Protein AF-A0AA46S057-F1 (afdb_monomer)

Sequence (91 aa):
MKHKSYAPTKPIMMEKNYFRHLNNEQFKVVGAIIAYLQNNRNKQLPSNETIAFFCGFNDTQIVKKTKESLIEIGLLKQDMTINQNWAQLCY

Mean predicted aligned error: 7.97 Å

Secondary structure (DSSP, 8-state):
------PPPPP----TTTTTT--HHHHHHHHHHHHHHHH-TT-PPPPHHHHHHHHT-S-HHHHHHHHHHHHHTTSB-TTS-B-TTGGGS--

Solvent-accessible surface area (backbone atoms only — not comparable to full-atom values): 5752 Å² total; per-residue (Å²): 134,84,80,79,78,74,77,79,77,78,81,84,88,69,66,90,65,61,63,79,80,44,54,74,65,47,46,35,50,52,51,32,51,52,56,49,52,74,71,36,88,83,70,67,79,80,52,53,64,57,38,16,60,68,52,72,46,96,46,49,64,59,44,53,55,39,50,50,52,34,35,74,76,48,39,29,44,98,87,72,46,70,42,86,63,37,74,70,75,79,112

Organism: NCBI:txid28198

Foldseek 3Di:
DDPPPDDPQDDDDADPCNCVPDDLLLVLLLVQQV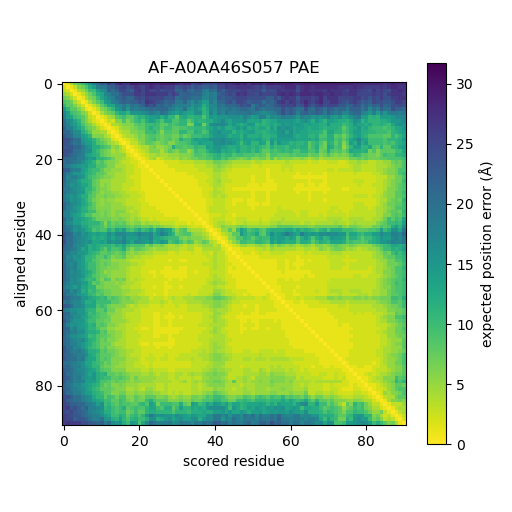VCCSPDPPNDGDDLVSSCVSSVHPDSVSVVVSQVVCVVLPQAPPSRDGDRCSVVVVD

Nearest PDB structures (foldseek):
  5n08-assembly1_A  TM=6.403E-01  e=1.131E-01  Streptomyces coelicolor A3(2)
  2wv0-assembly3_F  TM=5.213E-01  e=1.295E+00  Bacillus subtilis
  2wv0-assembly4_G-2  TM=5.338E-01  e=1.455E+00  Bacillus subtilis
  4wxh-assembly1_A  TM=4.719E-01  e=1.153E+00  Streptomyces peucetius
  2l01-assembly1_B  TM=6.002E-01  e=3.902E+00  Phocaeicola vulgatus ATCC 8482

Structure (mmCIF, N/CA/C/O backbone):
data_AF-A0AA46S057-F1
#
_entry.id   AF-A0AA46S057-F1
#
loop_
_atom_site.group_PDB
_atom_site.id
_atom_site.type_symbol
_atom_site.label_atom_id
_atom_site.label_alt_id
_atom_site.label_comp_id
_atom_site.label_asym_id
_atom_site.label_entity_id
_atom_site.label_seq_id
_atom_site.pdbx_PDB_ins_code
_atom_site.Cartn_x
_atom_site.Cartn_y
_atom_site.Cartn_z
_atom_site.occupancy
_atom_site.B_iso_or_equiv
_atom_site.auth_seq_id
_atom_site.auth_comp_id
_atom_site.auth_asym_id
_atom_site.auth_atom_id
_atom_site.pdbx_PDB_model_num
ATOM 1 N N . MET A 1 1 ? 33.243 -12.366 -16.940 1.00 51.22 1 MET A N 1
ATOM 2 C CA . MET A 1 1 ? 31.911 -11.813 -16.603 1.00 51.22 1 MET A CA 1
ATOM 3 C C . MET A 1 1 ? 31.816 -11.653 -15.090 1.00 51.22 1 MET A C 1
ATOM 5 O O . MET A 1 1 ? 32.022 -12.630 -14.388 1.00 51.22 1 MET A O 1
ATOM 9 N N . LYS A 1 2 ? 31.588 -10.440 -14.568 1.00 44.69 2 LYS A N 1
ATOM 10 C CA . LYS A 1 2 ? 31.379 -10.225 -13.124 1.00 44.69 2 LYS A CA 1
ATOM 11 C C . LYS A 1 2 ? 29.904 -10.489 -12.805 1.00 44.69 2 LYS A C 1
ATOM 13 O O . LYS A 1 2 ? 29.049 -9.738 -13.268 1.00 44.69 2 LYS A O 1
ATOM 18 N N . HIS A 1 3 ? 29.605 -11.539 -12.042 1.00 50.50 3 HIS A N 1
ATOM 19 C CA . HIS A 1 3 ? 28.262 -11.756 -11.503 1.00 50.50 3 HIS A CA 1
ATOM 20 C C . HIS A 1 3 ? 27.934 -10.611 -10.536 1.00 50.50 3 HIS A C 1
ATOM 22 O O . HIS A 1 3 ? 28.614 -10.430 -9.526 1.00 50.50 3 HIS A O 1
ATOM 28 N N . LYS A 1 4 ? 26.909 -9.808 -10.849 1.00 50.59 4 LYS A N 1
ATOM 29 C CA . LYS A 1 4 ? 26.320 -8.888 -9.872 1.00 50.59 4 LYS A CA 1
ATOM 30 C C . LYS A 1 4 ? 25.693 -9.750 -8.778 1.00 50.59 4 LYS A C 1
ATOM 32 O O . LYS A 1 4 ? 24.655 -10.363 -9.000 1.00 50.59 4 LYS A O 1
ATOM 37 N N . SER A 1 5 ? 26.346 -9.821 -7.622 1.00 51.03 5 SER A N 1
ATOM 38 C CA . SER A 1 5 ? 25.740 -10.371 -6.412 1.00 51.03 5 SER A CA 1
ATOM 39 C C . SER A 1 5 ? 24.541 -9.490 -6.060 1.00 51.03 5 SER A C 1
ATOM 41 O O . SER A 1 5 ? 24.704 -8.314 -5.723 1.00 51.03 5 SER A O 1
ATOM 43 N N . TYR A 1 6 ? 23.327 -10.012 -6.241 1.00 54.03 6 TYR A N 1
ATOM 44 C CA . TYR A 1 6 ? 22.121 -9.345 -5.769 1.00 54.03 6 TYR A CA 1
ATOM 45 C C . TYR A 1 6 ? 22.162 -9.401 -4.246 1.00 54.03 6 TYR A C 1
ATOM 47 O O . TYR A 1 6 ? 22.076 -10.477 -3.661 1.00 54.03 6 TYR A O 1
ATOM 55 N N . ALA A 1 7 ? 22.351 -8.244 -3.607 1.00 56.22 7 ALA A N 1
ATOM 56 C CA . ALA A 1 7 ? 22.239 -8.147 -2.160 1.00 56.22 7 ALA A CA 1
ATOM 57 C C . ALA A 1 7 ? 20.864 -8.708 -1.754 1.00 56.22 7 ALA A C 1
ATOM 59 O O . ALA A 1 7 ? 19.860 -8.219 -2.281 1.00 56.22 7 ALA A O 1
ATOM 60 N N . PRO A 1 8 ? 20.799 -9.729 -0.882 1.00 56.94 8 PRO A N 1
ATOM 61 C CA . PRO A 1 8 ? 19.533 -10.332 -0.501 1.00 56.94 8 PRO A CA 1
ATOM 62 C C . PRO A 1 8 ? 18.653 -9.266 0.150 1.00 56.94 8 PRO A C 1
ATOM 64 O O . PRO A 1 8 ? 19.047 -8.614 1.121 1.00 56.94 8 PRO A O 1
ATOM 67 N N . THR A 1 9 ? 17.473 -9.053 -0.426 1.00 58.84 9 THR A N 1
ATOM 68 C CA . THR A 1 9 ? 16.466 -8.135 0.099 1.00 58.84 9 THR A CA 1
ATOM 69 C C . THR A 1 9 ? 16.098 -8.605 1.502 1.00 58.84 9 THR A C 1
ATOM 71 O O . THR A 1 9 ? 15.659 -9.742 1.678 1.00 58.84 9 THR A O 1
ATOM 74 N N . LYS A 1 10 ? 16.313 -7.768 2.525 1.00 61.28 10 LYS A N 1
ATOM 75 C CA . LYS A 1 10 ? 15.928 -8.131 3.895 1.00 61.28 10 LYS A CA 1
ATOM 76 C C . LYS A 1 10 ? 14.407 -8.356 3.944 1.00 61.28 10 LYS A C 1
ATOM 78 O O . LYS A 1 10 ? 13.671 -7.493 3.452 1.00 61.28 10 LYS A O 1
ATOM 83 N N . PRO A 1 11 ? 13.924 -9.466 4.531 1.00 61.25 11 PRO A N 1
ATOM 84 C CA . PRO A 1 11 ? 12.495 -9.689 4.709 1.00 61.25 11 PRO A CA 1
ATOM 85 C C . PRO A 1 11 ? 11.871 -8.555 5.528 1.00 61.25 11 PRO A C 1
ATOM 87 O O . PRO A 1 11 ? 12.446 -8.124 6.529 1.00 61.25 11 PRO A O 1
ATOM 90 N N . ILE A 1 12 ? 10.693 -8.076 5.120 1.00 62.12 12 ILE A N 1
ATOM 91 C CA . ILE A 1 12 ? 9.887 -7.195 5.969 1.00 62.12 12 ILE A CA 1
ATOM 92 C C . ILE A 1 12 ? 9.135 -8.095 6.945 1.00 62.12 12 ILE A C 1
ATOM 94 O O . ILE A 1 12 ? 8.281 -8.884 6.545 1.00 62.12 12 ILE A O 1
ATOM 98 N N . MET A 1 13 ? 9.495 -7.993 8.222 1.00 60.28 13 MET A N 1
ATOM 99 C CA . MET A 1 13 ? 8.787 -8.652 9.314 1.00 60.28 13 MET A CA 1
ATOM 100 C C . MET A 1 13 ? 7.418 -7.984 9.466 1.00 60.28 13 MET A C 1
ATOM 102 O O . MET A 1 13 ? 7.333 -6.852 9.936 1.00 60.28 13 MET A O 1
ATOM 106 N N . MET A 1 14 ? 6.363 -8.667 9.027 1.00 62.91 14 MET A N 1
ATOM 107 C CA . MET A 1 14 ? 4.979 -8.266 9.280 1.00 62.91 14 MET A CA 1
ATOM 108 C C . MET A 1 14 ? 4.413 -9.090 10.433 1.00 62.91 14 MET A C 1
ATOM 110 O O . MET A 1 14 ? 4.705 -10.280 10.563 1.00 62.91 14 MET A O 1
ATOM 114 N N . GLU A 1 15 ? 3.621 -8.448 11.285 1.00 67.12 15 GLU A N 1
ATOM 115 C CA . GLU A 1 15 ? 2.960 -9.103 12.411 1.00 67.12 15 GLU A CA 1
ATOM 116 C C . GLU A 1 15 ? 1.936 -10.133 11.886 1.00 67.12 15 GLU A C 1
ATOM 118 O O . GLU A 1 15 ? 1.320 -9.948 10.837 1.00 67.12 15 GLU A O 1
ATOM 123 N N . LYS A 1 16 ? 1.800 -11.285 12.554 1.00 63.84 16 LYS A N 1
ATOM 124 C CA . LYS A 1 16 ? 1.065 -12.441 12.003 1.00 63.84 16 LYS A CA 1
ATOM 125 C C . LYS A 1 16 ? -0.436 -12.166 11.825 1.00 63.84 16 LYS A C 1
ATOM 127 O O . LYS A 1 16 ? -1.072 -12.810 10.990 1.00 63.84 16 LYS A O 1
ATOM 132 N N . ASN A 1 17 ? -1.003 -11.231 12.589 1.00 63.97 17 ASN A N 1
ATOM 133 C CA . ASN A 1 17 ? -2.415 -10.863 12.516 1.00 63.97 17 ASN A CA 1
ATOM 134 C C . ASN A 1 17 ? -2.682 -9.718 11.533 1.00 63.97 17 ASN A C 1
ATOM 136 O O . ASN A 1 17 ? -3.835 -9.495 11.170 1.00 63.97 17 ASN A O 1
ATOM 140 N N . TYR A 1 18 ? -1.630 -9.076 11.019 1.00 67.06 18 TYR A N 1
ATOM 141 C CA . TYR A 1 18 ? -1.680 -7.964 10.069 1.00 67.06 18 TYR A CA 1
ATOM 142 C C . TYR A 1 18 ? -2.648 -8.192 8.895 1.00 67.06 18 TYR A C 1
ATOM 144 O O . TYR A 1 18 ? -3.413 -7.307 8.531 1.00 67.06 18 TYR A O 1
ATOM 152 N N . PHE A 1 19 ? -2.668 -9.400 8.326 1.00 69.56 19 PHE A N 1
ATOM 153 C CA . PHE A 1 19 ? -3.500 -9.716 7.160 1.00 69.56 19 PHE A CA 1
ATOM 154 C C . PHE A 1 19 ? -4.930 -10.147 7.490 1.00 69.56 19 PHE A C 1
ATOM 156 O O . PHE A 1 19 ? -5.767 -10.174 6.595 1.00 69.56 19 PHE A O 1
ATOM 163 N N . ARG A 1 20 ? -5.232 -10.497 8.747 1.00 71.25 20 ARG A N 1
ATOM 164 C CA . ARG A 1 20 ? -6.555 -11.033 9.125 1.00 71.25 20 ARG A CA 1
ATOM 165 C C . ARG A 1 20 ? -7.671 -10.002 9.019 1.00 71.25 20 ARG A C 1
ATOM 167 O O . ARG A 1 20 ? -8.833 -10.373 8.908 1.00 71.25 20 ARG A O 1
ATOM 174 N N . HIS A 1 21 ? -7.306 -8.730 9.065 1.00 76.56 21 HIS A N 1
ATOM 175 C CA . HIS A 1 21 ? -8.235 -7.609 9.094 1.00 76.56 21 HIS A CA 1
ATOM 176 C C . HIS A 1 21 ? -8.322 -6.873 7.754 1.00 76.56 21 HIS A C 1
ATOM 178 O O . HIS A 1 21 ? -9.063 -5.901 7.643 1.00 76.56 21 HIS A O 1
ATOM 184 N N . LEU A 1 22 ? -7.569 -7.324 6.746 1.00 86.56 22 LEU A N 1
ATOM 185 C CA . LEU A 1 22 ? -7.573 -6.728 5.418 1.00 86.56 22 LEU A CA 1
ATOM 186 C C . LEU A 1 22 ? -8.469 -7.528 4.488 1.00 86.56 22 LEU A C 1
ATOM 188 O O . LEU A 1 22 ? -8.383 -8.755 4.412 1.00 86.56 22 LEU A O 1
ATOM 192 N N . ASN A 1 23 ? -9.295 -6.819 3.729 1.00 91.25 23 ASN A N 1
ATOM 193 C CA . ASN A 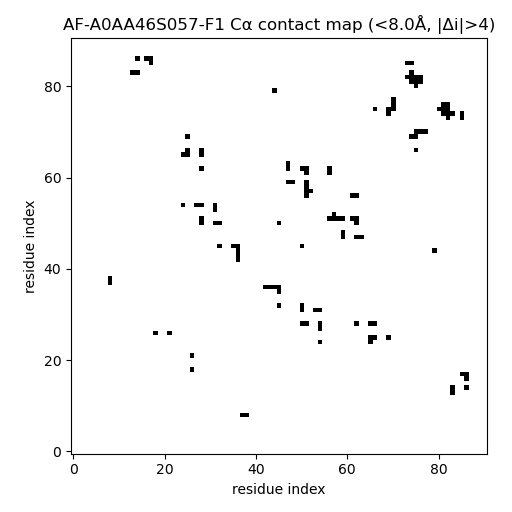1 23 ? -9.957 -7.422 2.584 1.00 91.25 23 ASN A CA 1
ATOM 194 C C . ASN A 1 23 ? -8.941 -7.688 1.451 1.00 91.25 23 ASN A C 1
ATOM 196 O O . ASN A 1 23 ? -7.783 -7.264 1.496 1.00 91.25 23 ASN A O 1
ATOM 200 N N . ASN A 1 24 ? -9.378 -8.393 0.407 1.00 91.25 24 ASN A N 1
ATOM 201 C CA . ASN A 1 24 ? -8.506 -8.790 -0.701 1.00 91.25 24 ASN A CA 1
ATOM 202 C C . ASN A 1 24 ? -7.864 -7.593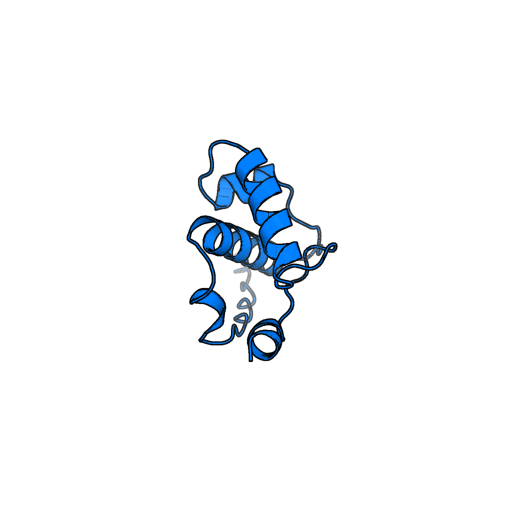 -1.430 1.00 91.25 24 ASN A C 1
ATOM 204 O O . ASN A 1 24 ? -6.712 -7.668 -1.852 1.00 91.25 24 ASN A O 1
ATOM 208 N N . GLU A 1 25 ? -8.587 -6.483 -1.583 1.00 94.62 25 GLU A N 1
ATOM 209 C CA . GLU A 1 25 ? -8.076 -5.292 -2.270 1.00 94.62 25 GLU A CA 1
ATOM 210 C C . GLU A 1 25 ? -7.006 -4.594 -1.431 1.00 94.62 25 GLU A C 1
ATOM 212 O O . GLU A 1 25 ? -5.904 -4.335 -1.916 1.00 94.62 25 GLU A O 1
ATOM 217 N N . GLN A 1 26 ? -7.297 -4.378 -0.148 1.00 93.06 26 GLN A N 1
ATOM 218 C CA . GLN A 1 26 ? -6.371 -3.820 0.834 1.00 93.06 26 GLN A CA 1
ATOM 219 C C . GLN A 1 26 ? -5.091 -4.653 0.931 1.00 93.06 26 GLN A C 1
ATOM 221 O O . GLN A 1 26 ? -3.991 -4.103 0.868 1.00 93.06 26 GLN A O 1
ATOM 226 N N . PHE A 1 27 ? -5.223 -5.981 1.007 1.00 91.50 27 PHE A N 1
ATOM 227 C CA . PHE A 1 27 ? -4.092 -6.907 1.030 1.00 91.50 27 PHE A CA 1
ATOM 228 C C . PHE A 1 27 ? -3.190 -6.737 -0.199 1.00 91.50 27 PHE A C 1
ATOM 230 O O . PHE A 1 27 ? -1.973 -6.586 -0.066 1.00 91.50 27 PHE A O 1
ATOM 237 N N . LYS A 1 28 ? -3.783 -6.712 -1.399 1.00 93.69 28 LYS A N 1
ATOM 238 C CA . LYS A 1 28 ? -3.045 -6.5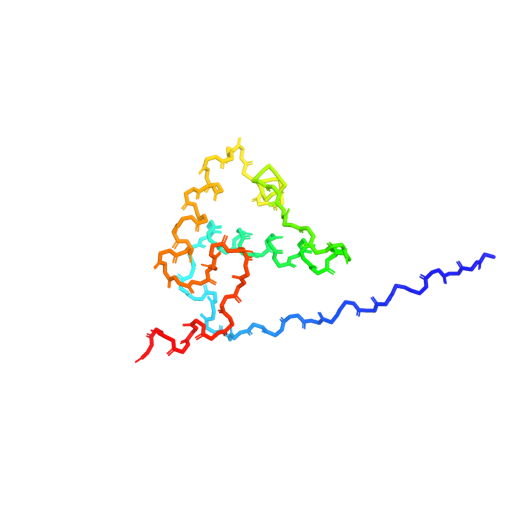36 -2.657 1.00 93.69 28 LYS A CA 1
ATOM 239 C C . LYS A 1 28 ? -2.329 -5.189 -2.716 1.00 93.69 28 LYS A C 1
ATOM 241 O O . LYS A 1 28 ? -1.142 -5.155 -3.034 1.00 93.69 28 LYS A O 1
ATOM 246 N N . VAL A 1 29 ? -3.018 -4.099 -2.368 1.00 93.94 29 VAL A N 1
ATOM 247 C CA . VAL A 1 29 ? -2.444 -2.743 -2.389 1.00 93.94 29 VAL A CA 1
ATOM 248 C C . VAL A 1 29 ? -1.272 -2.627 -1.423 1.00 93.94 29 VAL A C 1
ATOM 250 O O . VAL A 1 29 ? -0.212 -2.132 -1.806 1.00 93.94 29 VAL A O 1
ATOM 253 N N . VAL A 1 30 ? -1.419 -3.131 -0.197 1.00 90.50 30 VAL A N 1
ATOM 254 C CA . VAL A 1 30 ? -0.329 -3.140 0.784 1.00 90.50 30 VAL A CA 1
ATOM 255 C C . VAL A 1 30 ? 0.853 -3.969 0.282 1.00 90.50 30 VAL A C 1
ATOM 257 O O . VAL A 1 30 ? 1.987 -3.488 0.297 1.00 90.50 30 VAL A O 1
ATOM 260 N N . GLY A 1 31 ? 0.603 -5.178 -0.228 1.00 88.75 31 GLY A N 1
ATOM 261 C CA . GLY A 1 31 ? 1.642 -6.035 -0.798 1.00 88.75 31 GLY A CA 1
ATOM 262 C C . GLY A 1 31 ? 2.403 -5.361 -1.944 1.00 88.75 31 GLY A C 1
ATOM 263 O O . GLY A 1 31 ? 3.633 -5.401 -1.972 1.00 88.75 31 GLY A O 1
ATOM 264 N N . ALA A 1 32 ? 1.695 -4.673 -2.842 1.00 91.94 32 ALA A N 1
ATOM 265 C CA . ALA A 1 32 ? 2.294 -3.927 -3.946 1.00 91.94 32 ALA A CA 1
ATOM 266 C C . ALA A 1 32 ? 3.179 -2.766 -3.461 1.00 91.94 32 ALA A C 1
ATOM 268 O O . ALA A 1 32 ? 4.289 -2.589 -3.967 1.00 91.94 32 ALA A O 1
ATOM 269 N N . ILE A 1 33 ? 2.731 -2.002 -2.459 1.00 89.06 33 ILE A N 1
ATOM 270 C CA . ILE A 1 33 ? 3.514 -0.904 -1.868 1.00 89.06 33 ILE A CA 1
ATOM 271 C C . ILE A 1 33 ? 4.801 -1.447 -1.236 1.00 89.06 33 ILE A C 1
ATOM 273 O O . ILE A 1 33 ? 5.888 -0.946 -1.523 1.00 89.06 33 ILE A O 1
ATOM 277 N N . ILE A 1 34 ? 4.694 -2.504 -0.426 1.00 85.38 34 ILE A N 1
ATOM 278 C CA . ILE A 1 34 ? 5.833 -3.176 0.220 1.00 85.38 34 ILE A CA 1
ATOM 279 C C . ILE A 1 34 ? 6.837 -3.660 -0.826 1.00 85.38 34 ILE A C 1
ATOM 281 O O . ILE A 1 34 ? 8.023 -3.336 -0.743 1.00 85.38 34 ILE A O 1
ATOM 285 N N . ALA A 1 35 ? 6.361 -4.403 -1.827 1.00 85.50 35 ALA A N 1
ATOM 286 C CA . ALA A 1 35 ? 7.204 -4.964 -2.875 1.00 85.50 35 ALA A CA 1
ATOM 287 C C . ALA A 1 35 ? 7.913 -3.867 -3.683 1.00 85.50 35 ALA A C 1
ATOM 289 O O . ALA A 1 35 ? 9.102 -3.988 -3.987 1.00 85.50 35 ALA A O 1
ATOM 290 N N . TYR A 1 36 ? 7.218 -2.772 -3.999 1.00 86.81 36 TYR A N 1
ATOM 291 C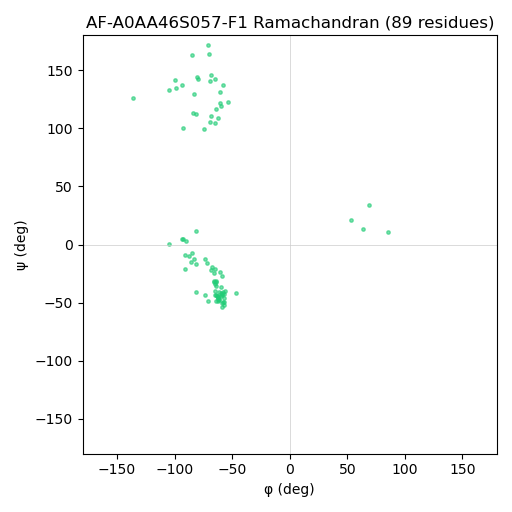 CA . TYR A 1 36 ? 7.816 -1.644 -4.703 1.00 86.81 36 TYR A CA 1
ATOM 292 C C . TYR A 1 36 ? 8.910 -0.970 -3.869 1.00 86.81 36 TYR A C 1
ATOM 294 O O . TYR A 1 36 ? 10.022 -0.769 -4.356 1.00 86.81 36 TYR A O 1
ATOM 302 N N . LEU A 1 37 ? 8.634 -0.672 -2.596 1.00 81.75 37 LEU A N 1
ATOM 303 C CA . LEU A 1 37 ? 9.586 -0.007 -1.701 1.00 81.75 37 LEU A CA 1
ATOM 304 C C . LEU A 1 37 ? 10.829 -0.861 -1.417 1.00 81.75 37 LEU A C 1
ATOM 306 O O . LEU A 1 37 ? 11.926 -0.319 -1.306 1.00 81.75 37 LEU A O 1
ATOM 310 N N . GLN A 1 38 ? 10.693 -2.188 -1.349 1.00 78.75 38 GLN A N 1
ATOM 311 C CA . GLN A 1 38 ? 11.834 -3.098 -1.200 1.00 78.75 38 GLN A CA 1
ATOM 312 C C . GLN A 1 38 ? 12.787 -3.066 -2.400 1.00 78.75 38 GLN A C 1
ATOM 314 O O . GLN A 1 38 ? 14.000 -3.197 -2.232 1.00 78.75 38 GLN A O 1
ATOM 319 N N . ASN A 1 39 ? 12.244 -2.906 -3.607 1.00 77.06 39 ASN A N 1
ATOM 320 C CA . ASN A 1 39 ? 13.024 -2.915 -4.842 1.00 77.06 39 ASN A CA 1
ATOM 321 C C . ASN A 1 39 ? 13.505 -1.515 -5.255 1.00 77.06 39 ASN A C 1
ATOM 323 O O . ASN A 1 39 ? 14.481 -1.388 -5.999 1.00 77.06 39 ASN A O 1
ATOM 327 N N . ASN A 1 40 ? 12.862 -0.454 -4.762 1.00 71.62 40 ASN A N 1
ATOM 328 C CA . ASN A 1 40 ? 13.175 0.916 -5.143 1.00 71.62 40 ASN A CA 1
ATOM 329 C C . ASN A 1 40 ? 14.196 1.570 -4.198 1.00 71.62 40 ASN A C 1
ATOM 331 O O . ASN A 1 40 ? 13.868 2.105 -3.139 1.00 71.62 40 ASN A O 1
ATOM 335 N N . ARG A 1 41 ? 15.460 1.604 -4.636 1.00 61.78 41 ARG A N 1
ATOM 336 C CA . ARG A 1 41 ? 16.570 2.229 -3.891 1.00 61.78 41 ARG A CA 1
ATOM 337 C C . ARG A 1 41 ? 16.439 3.745 -3.730 1.00 61.78 41 ARG A C 1
ATOM 339 O O . ARG A 1 41 ? 17.036 4.300 -2.812 1.00 61.78 41 ARG A O 1
ATOM 346 N N . ASN A 1 42 ? 15.651 4.398 -4.582 1.00 71.06 42 ASN A N 1
ATOM 347 C CA . ASN A 1 42 ? 15.502 5.853 -4.589 1.00 71.06 42 ASN A CA 1
ATOM 348 C C . ASN A 1 42 ? 14.364 6.335 -3.676 1.00 71.06 42 ASN A C 1
ATOM 350 O O . ASN A 1 42 ? 14.091 7.531 -3.645 1.00 71.06 42 ASN A O 1
ATOM 354 N N . LYS A 1 43 ? 13.697 5.422 -2.946 1.00 68.75 43 LYS A N 1
ATOM 355 C CA . LYS A 1 43 ? 12.604 5.711 -1.996 1.00 68.75 43 LYS A CA 1
ATOM 356 C C . LYS A 1 43 ? 11.445 6.532 -2.581 1.00 68.75 43 LYS A C 1
ATOM 358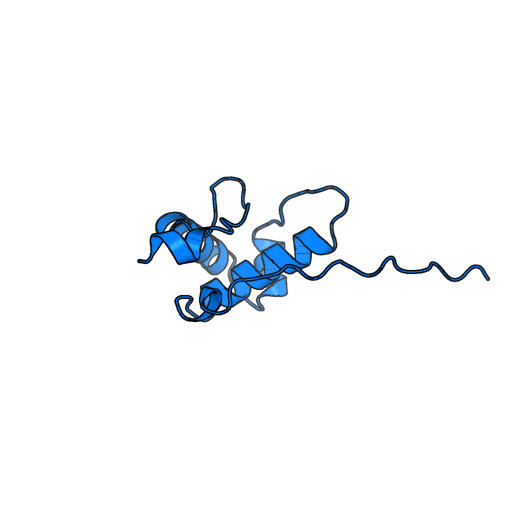 O O . LYS A 1 43 ? 10.692 7.151 -1.835 1.00 68.75 43 LYS A O 1
ATOM 363 N N . GLN A 1 44 ? 11.286 6.547 -3.904 1.00 82.31 44 GLN A N 1
ATOM 364 C CA . GLN A 1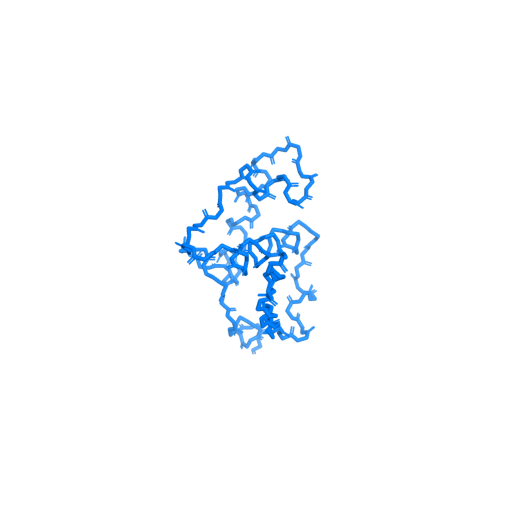 44 ? 10.119 7.165 -4.524 1.00 82.31 44 GLN A CA 1
ATOM 365 C C . GLN A 1 44 ? 8.877 6.341 -4.192 1.00 82.31 44 GLN A C 1
ATOM 367 O O . GLN A 1 44 ? 8.950 5.115 -4.091 1.00 82.31 44 GLN A O 1
ATOM 372 N N . LEU A 1 45 ? 7.743 7.013 -4.030 1.00 85.75 45 LEU A N 1
ATOM 373 C CA . LEU A 1 45 ? 6.465 6.353 -3.797 1.00 85.75 45 LEU A CA 1
ATOM 374 C C . LEU A 1 45 ? 5.895 5.833 -5.127 1.00 85.75 45 LEU A C 1
ATOM 376 O O . LEU A 1 45 ? 6.052 6.499 -6.153 1.00 85.75 45 LEU A O 1
ATOM 380 N N . PRO A 1 46 ? 5.251 4.655 -5.145 1.00 89.19 46 PRO A N 1
ATOM 381 C CA . PRO A 1 46 ? 4.625 4.146 -6.358 1.00 89.19 46 PRO A CA 1
ATOM 382 C C . PRO A 1 46 ? 3.403 4.992 -6.738 1.00 89.19 46 PRO A C 1
ATOM 384 O O . PRO A 1 46 ? 2.621 5.397 -5.873 1.00 89.19 46 PRO A O 1
ATOM 387 N N . SER A 1 47 ? 3.216 5.228 -8.039 1.00 92.12 47 SER A N 1
ATOM 388 C CA . SER A 1 47 ? 1.996 5.860 -8.553 1.00 92.12 47 SER A CA 1
ATOM 389 C C . SER A 1 47 ? 0.794 4.914 -8.434 1.00 92.12 47 SER A C 1
ATOM 391 O O . SER A 1 47 ? 0.956 3.699 -8.279 1.00 92.12 47 SER A O 1
ATOM 393 N N . ASN A 1 48 ? -0.428 5.441 -8.541 1.00 94.19 48 ASN A N 1
ATOM 394 C CA . ASN A 1 48 ? -1.625 4.598 -8.478 1.00 94.19 48 ASN A CA 1
ATOM 395 C C . ASN A 1 48 ? -1.695 3.612 -9.658 1.00 94.19 48 ASN A C 1
ATOM 397 O O . ASN A 1 48 ? -2.169 2.496 -9.483 1.00 94.19 48 ASN A O 1
ATOM 401 N N . GLU A 1 49 ? -1.175 3.985 -10.828 1.00 95.06 49 GLU A N 1
ATOM 402 C CA . GLU A 1 49 ? -1.058 3.130 -12.017 1.00 95.06 49 GLU A CA 1
ATOM 403 C C . GLU A 1 49 ? -0.098 1.968 -11.757 1.00 95.06 49 GLU A C 1
ATOM 405 O O . GLU A 1 49 ? -0.400 0.820 -12.075 1.00 95.06 49 GLU A O 1
ATOM 410 N N . THR A 1 50 ? 1.039 2.257 -11.117 1.00 93.69 50 THR A N 1
ATOM 411 C CA . THR A 1 50 ? 2.026 1.238 -10.737 1.00 93.69 50 THR A CA 1
ATOM 412 C C . THR A 1 50 ? 1.410 0.233 -9.768 1.00 93.69 50 THR A C 1
ATOM 414 O O . THR A 1 50 ? 1.530 -0.976 -9.958 1.00 93.69 50 THR A O 1
ATOM 417 N N . ILE A 1 51 ? 0.709 0.724 -8.742 1.00 94.56 51 ILE A N 1
ATOM 418 C CA . ILE A 1 51 ? 0.018 -0.134 -7.775 1.00 94.56 51 ILE A CA 1
ATOM 419 C C . ILE A 1 51 ? -1.070 -0.958 -8.475 1.00 94.56 51 ILE A C 1
ATOM 421 O O . ILE A 1 51 ? -1.145 -2.162 -8.244 1.00 94.56 51 ILE A O 1
ATOM 425 N N . ALA A 1 52 ? -1.882 -0.345 -9.344 1.00 96.19 52 ALA A N 1
ATOM 426 C CA . ALA A 1 52 ? -2.945 -1.036 -10.075 1.00 96.19 52 ALA A CA 1
ATOM 427 C C . ALA A 1 52 ? -2.386 -2.181 -10.928 1.00 96.19 52 ALA A C 1
ATOM 429 O O . ALA A 1 52 ? -2.913 -3.292 -10.869 1.00 96.19 52 ALA A O 1
ATOM 430 N N . PHE A 1 53 ? -1.273 -1.942 -11.628 1.00 93.94 53 PHE A N 1
ATOM 431 C CA . PHE A 1 53 ? -0.569 -2.964 -12.398 1.00 93.94 53 PHE A CA 1
ATOM 432 C C . PHE A 1 53 ? -0.128 -4.142 -11.518 1.00 93.94 53 PHE A C 1
ATOM 434 O O . PHE A 1 53 ? -0.449 -5.288 -11.825 1.00 93.94 53 PHE A O 1
ATOM 441 N N . PHE A 1 54 ? 0.535 -3.877 -10.386 1.00 92.44 54 PHE A N 1
ATOM 442 C CA . PHE A 1 54 ? 0.961 -4.938 -9.463 1.00 92.44 54 PHE A CA 1
ATOM 443 C C . PHE A 1 54 ? -0.209 -5.697 -8.826 1.00 92.44 54 PHE A C 1
ATOM 445 O O . PHE A 1 54 ? -0.090 -6.889 -8.550 1.00 92.44 54 PHE A O 1
ATOM 452 N N . CYS A 1 55 ? -1.335 -5.025 -8.590 1.00 94.50 55 CYS A N 1
ATOM 453 C CA . CYS A 1 55 ? -2.518 -5.631 -7.980 1.00 94.50 55 CYS A CA 1
ATOM 454 C C . CYS A 1 55 ? -3.415 -6.377 -8.985 1.00 94.50 55 CYS A C 1
ATOM 456 O O . CYS A 1 55 ? -4.321 -7.107 -8.564 1.00 94.50 55 CYS A O 1
ATOM 458 N N . GLY A 1 56 ? -3.186 -6.195 -10.291 1.00 94.81 56 GLY A N 1
ATOM 459 C CA . GLY A 1 56 ? -4.052 -6.707 -11.354 1.00 94.81 56 GLY A CA 1
ATOM 460 C C . GLY A 1 56 ? -5.411 -6.002 -11.410 1.00 94.81 56 GLY A C 1
ATOM 461 O O . GLY A 1 56 ? -6.425 -6.644 -11.674 1.00 94.81 56 GLY A O 1
ATOM 462 N N . PHE A 1 57 ? -5.453 -4.704 -11.098 1.00 95.94 57 PHE A N 1
ATOM 463 C CA . PHE A 1 57 ? -6.667 -3.896 -11.196 1.00 95.94 57 PHE A CA 1
ATOM 464 C C . PHE A 1 57 ? -6.747 -3.196 -12.550 1.00 95.94 57 PHE A C 1
ATOM 466 O O . PHE A 1 57 ? -5.776 -2.602 -13.011 1.00 95.94 57 PHE A O 1
ATOM 473 N N . ASN A 1 58 ? -7.941 -3.204 -13.142 1.00 93.12 58 ASN A N 1
ATOM 474 C CA . ASN A 1 58 ? -8.212 -2.523 -14.411 1.00 93.12 58 ASN A CA 1
ATOM 475 C C . ASN A 1 58 ? -8.565 -1.035 -14.234 1.00 93.12 58 ASN A C 1
ATOM 477 O O . ASN A 1 58 ? -8.691 -0.320 -15.223 1.00 93.12 58 ASN A O 1
ATOM 481 N N . ASP A 1 59 ? -8.741 -0.569 -12.994 1.00 94.19 59 ASP A N 1
ATOM 482 C CA . ASP A 1 59 ? -9.143 0.801 -12.675 1.00 94.19 59 ASP A CA 1
ATOM 483 C C . ASP A 1 59 ? -8.314 1.356 -11.504 1.00 94.19 59 ASP A C 1
ATOM 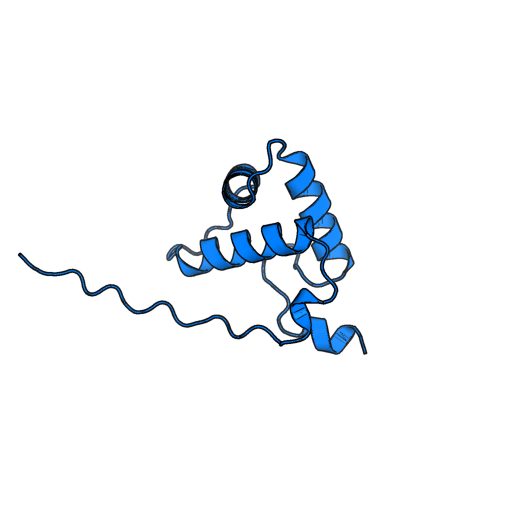485 O O . ASP A 1 59 ? -8.249 0.773 -10.417 1.00 94.19 59 ASP A O 1
ATOM 489 N N . THR A 1 60 ? -7.689 2.516 -11.715 1.00 96.19 60 THR A N 1
ATOM 490 C CA . THR A 1 60 ? -6.888 3.211 -10.697 1.00 96.19 60 THR A CA 1
ATOM 491 C C . THR A 1 60 ? -7.742 3.833 -9.591 1.00 96.19 60 THR A C 1
ATOM 493 O O . THR A 1 60 ? -7.219 4.133 -8.515 1.00 96.19 60 THR A O 1
ATOM 496 N N . GLN A 1 61 ? -9.053 3.988 -9.792 1.00 96.50 61 GLN A N 1
ATOM 497 C CA . GLN A 1 61 ? -9.980 4.414 -8.741 1.00 96.50 61 GLN A CA 1
ATOM 498 C C . GLN A 1 61 ? -10.091 3.379 -7.620 1.00 96.50 61 GLN A C 1
ATOM 500 O O . GLN A 1 61 ? -10.224 3.768 -6.460 1.00 96.50 61 GLN A O 1
ATOM 505 N N . ILE A 1 62 ? -9.955 2.083 -7.928 1.00 95.81 62 ILE A N 1
ATOM 506 C CA . ILE A 1 62 ? -9.902 1.020 -6.910 1.00 95.81 62 ILE A CA 1
ATOM 507 C C . ILE A 1 62 ? -8.713 1.267 -5.979 1.00 95.81 62 ILE A C 1
ATOM 509 O O . ILE A 1 62 ? -8.858 1.240 -4.758 1.00 95.81 62 ILE A O 1
ATOM 513 N N . VAL A 1 63 ? -7.549 1.607 -6.543 1.00 96.06 63 VAL A N 1
ATOM 514 C CA . VAL A 1 63 ? -6.348 1.932 -5.762 1.00 96.06 63 VAL A CA 1
ATOM 515 C C . VAL A 1 63 ? -6.564 3.161 -4.885 1.00 96.06 63 VAL A C 1
ATOM 517 O O . VAL A 1 63 ? -6.190 3.131 -3.715 1.00 96.06 63 VAL A O 1
ATOM 520 N N . LYS A 1 64 ? -7.169 4.232 -5.416 1.00 95.62 64 LYS A N 1
ATOM 521 C CA . LYS A 1 64 ? -7.447 5.455 -4.642 1.00 95.62 64 LYS A CA 1
ATOM 522 C C . LYS A 1 64 ? -8.335 5.167 -3.431 1.00 95.62 64 LYS A C 1
ATOM 524 O O . LYS A 1 64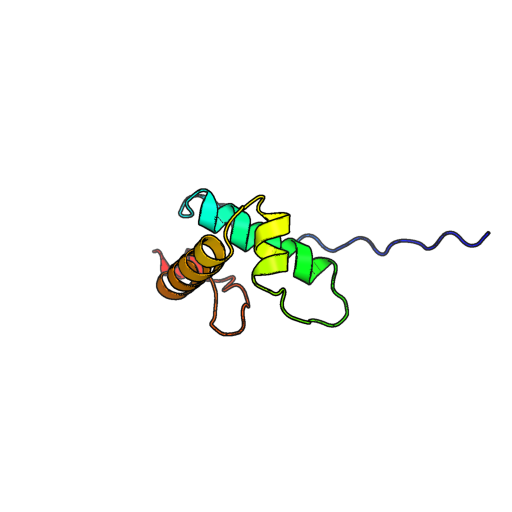 ? -7.905 5.419 -2.310 1.00 95.62 64 LYS A O 1
ATOM 529 N N . LYS A 1 65 ? -9.494 4.540 -3.653 1.00 96.75 65 LYS A N 1
ATOM 530 C CA . LYS A 1 65 ? -10.439 4.175 -2.584 1.00 96.75 65 LYS A CA 1
ATOM 531 C C . LYS A 1 65 ? -9.815 3.232 -1.561 1.00 96.75 65 LYS A C 1
ATOM 533 O O . LYS A 1 65 ? -9.983 3.402 -0.359 1.00 96.75 65 LYS A O 1
ATOM 538 N N . THR A 1 66 ? -9.045 2.250 -2.029 1.00 96.12 66 THR A N 1
ATOM 539 C CA . THR A 1 66 ? -8.366 1.305 -1.136 1.00 96.12 66 THR A CA 1
ATOM 540 C C . THR A 1 66 ? -7.316 2.010 -0.279 1.00 96.12 66 THR A C 1
ATOM 542 O O . THR A 1 66 ? -7.210 1.723 0.908 1.00 96.12 66 THR A O 1
ATOM 545 N N . LYS A 1 67 ? -6.553 2.957 -0.841 1.00 94.38 67 LYS A N 1
ATOM 546 C CA . LYS A 1 67 ? -5.587 3.762 -0.078 1.00 94.38 67 LYS A CA 1
ATOM 547 C C . LYS A 1 67 ? -6.269 4.627 0.975 1.00 94.38 67 LYS A C 1
ATOM 549 O O . LYS A 1 67 ? -5.779 4.672 2.095 1.00 94.38 67 LYS A O 1
ATOM 554 N N . GLU A 1 68 ? -7.374 5.279 0.628 1.00 94.94 68 GLU A N 1
ATOM 555 C CA . GLU A 1 68 ? -8.181 6.057 1.577 1.00 94.94 68 GLU A CA 1
ATOM 556 C C . GLU A 1 68 ? -8.657 5.166 2.727 1.00 94.94 68 GLU A C 1
ATOM 558 O O . GLU A 1 68 ? -8.362 5.456 3.881 1.00 94.94 68 GLU A O 1
ATOM 563 N N . SER A 1 69 ? -9.237 4.007 2.411 1.00 94.06 69 SER A N 1
ATOM 564 C CA . SER A 1 69 ? -9.655 3.021 3.411 1.00 94.06 69 SER A CA 1
ATOM 565 C C . SER A 1 69 ? -8.494 2.538 4.297 1.00 94.06 69 SER A C 1
ATOM 567 O O . SER A 1 69 ? -8.646 2.415 5.509 1.00 94.06 69 SER A O 1
ATOM 569 N N . LEU A 1 70 ? -7.308 2.301 3.727 1.00 91.94 70 LEU A N 1
ATOM 570 C CA . LEU A 1 70 ? -6.109 1.920 4.485 1.00 91.94 70 LEU A CA 1
ATOM 571 C C . LEU A 1 70 ? -5.611 3.041 5.417 1.00 91.94 70 LEU A C 1
ATOM 573 O O . LEU A 1 70 ? -5.034 2.747 6.468 1.00 91.94 70 LEU A O 1
ATOM 577 N N . ILE A 1 71 ? -5.811 4.306 5.034 1.00 91.50 71 ILE A N 1
ATOM 578 C CA . ILE A 1 71 ? -5.503 5.476 5.865 1.00 91.50 71 ILE A CA 1
ATOM 579 C C . ILE A 1 71 ? -6.527 5.624 6.988 1.00 91.50 71 ILE A C 1
ATOM 581 O O . ILE A 1 71 ? -6.134 5.843 8.130 1.00 91.50 71 ILE A O 1
ATOM 585 N N . GLU A 1 72 ? -7.814 5.450 6.689 1.00 90.44 72 GLU A N 1
ATOM 586 C CA . GLU A 1 72 ? -8.904 5.514 7.670 1.00 90.44 72 GLU A CA 1
ATOM 587 C C . GLU A 1 72 ? -8.736 4.484 8.783 1.00 90.44 72 GLU A C 1
ATOM 589 O O . GLU A 1 72 ? -8.893 4.814 9.956 1.00 90.44 72 GLU A O 1
ATOM 594 N N . ILE A 1 73 ? -8.348 3.252 8.438 1.00 86.62 73 ILE A N 1
ATOM 595 C CA . ILE A 1 73 ? -8.066 2.236 9.458 1.00 86.62 73 ILE A CA 1
ATOM 596 C C . ILE A 1 73 ? -6.745 2.506 10.190 1.00 86.62 73 ILE A C 1
ATOM 598 O O . ILE A 1 73 ? -6.502 1.891 11.218 1.00 86.62 73 ILE A O 1
ATOM 602 N N . GLY A 1 74 ? -5.891 3.416 9.706 1.00 86.06 74 GLY A N 1
ATOM 603 C CA . GLY A 1 74 ? -4.621 3.795 10.339 1.00 86.06 74 GLY A CA 1
ATOM 604 C C . GLY A 1 74 ? -3.430 2.899 9.985 1.00 86.06 74 GLY A C 1
ATOM 605 O O . GLY A 1 74 ? -2.373 2.992 10.622 1.00 86.06 74 GLY A O 1
ATOM 606 N N . LEU A 1 75 ? -3.590 2.024 8.989 1.00 86.75 75 LEU A N 1
ATOM 607 C CA . LEU A 1 75 ? -2.553 1.099 8.537 1.00 86.75 75 LEU A CA 1
ATOM 608 C C . LEU A 1 75 ? -1.556 1.771 7.594 1.00 86.75 75 LEU A C 1
ATOM 610 O O . LEU A 1 75 ? -0.350 1.529 7.671 1.00 86.75 75 LEU A O 1
ATOM 614 N N . LEU A 1 76 ? -2.063 2.610 6.698 1.00 88.94 76 LEU A N 1
ATOM 615 C CA . LEU A 1 76 ? -1.270 3.408 5.778 1.00 88.94 76 LEU A CA 1
ATOM 616 C C . LEU A 1 76 ? -1.265 4.853 6.272 1.00 88.94 76 LEU A C 1
ATOM 618 O O . LEU A 1 76 ? -2.303 5.408 6.609 1.00 88.94 76 LEU A O 1
ATOM 622 N N . LYS A 1 77 ? -0.101 5.490 6.323 1.00 88.12 77 LYS A N 1
ATOM 623 C CA . LYS A 1 77 ? -0.017 6.928 6.590 1.00 88.12 77 LYS A CA 1
ATOM 624 C C . LYS A 1 77 ? -0.197 7.715 5.293 1.00 88.12 77 LYS A C 1
ATOM 626 O O . LYS A 1 77 ? -0.022 7.181 4.199 1.00 88.12 77 LYS A O 1
ATOM 631 N N . GLN A 1 78 ? -0.492 9.011 5.403 1.00 85.25 78 GLN A N 1
ATOM 632 C CA . GLN A 1 78 ? -0.626 9.885 4.226 1.00 85.25 78 GLN A CA 1
ATOM 633 C C . GLN A 1 78 ? 0.650 9.943 3.368 1.00 85.25 78 GLN A C 1
ATOM 635 O O . GLN A 1 78 ? 0.572 10.121 2.156 1.00 85.25 78 GLN A O 1
ATOM 640 N N . ASP A 1 79 ? 1.819 9.729 3.975 1.00 83.44 79 ASP A N 1
ATOM 641 C CA . ASP A 1 79 ? 3.116 9.642 3.295 1.00 83.44 79 ASP A CA 1
ATOM 642 C C . ASP A 1 79 ? 3.397 8.260 2.667 1.00 83.44 79 ASP A C 1
ATOM 644 O O . ASP A 1 79 ? 4.525 7.985 2.260 1.00 83.44 79 ASP A O 1
ATOM 648 N N . MET A 1 80 ? 2.383 7.388 2.582 1.00 80.06 80 MET A N 1
ATOM 649 C CA . MET A 1 80 ? 2.453 6.018 2.058 1.00 80.06 80 MET A CA 1
ATOM 650 C C . MET A 1 80 ? 3.361 5.070 2.852 1.00 80.06 80 MET A C 1
ATOM 652 O O . MET A 1 80 ? 3.662 3.967 2.386 1.00 80.06 80 MET A O 1
ATOM 656 N N . THR A 1 81 ? 3.783 5.456 4.058 1.00 82.69 81 THR A N 1
ATOM 657 C CA . THR A 1 81 ? 4.481 4.539 4.958 1.00 82.69 81 THR A CA 1
ATOM 658 C C . THR A 1 81 ? 3.488 3.642 5.688 1.00 82.69 81 THR A C 1
ATOM 660 O O . THR A 1 81 ? 2.378 4.045 6.042 1.00 82.69 81 THR A O 1
ATOM 663 N N . ILE A 1 82 ? 3.889 2.393 5.911 1.00 82.75 82 ILE A N 1
ATOM 664 C CA . ILE A 1 82 ? 3.077 1.431 6.652 1.00 82.75 82 ILE A CA 1
ATOM 665 C C . ILE A 1 82 ? 3.297 1.642 8.143 1.00 82.75 82 ILE A C 1
ATOM 667 O O . ILE A 1 82 ? 4.430 1.655 8.630 1.00 82.75 82 ILE A O 1
ATOM 671 N N . ASN A 1 83 ? 2.199 1.766 8.877 1.00 81.06 83 ASN A N 1
ATOM 672 C CA . ASN A 1 83 ? 2.208 1.789 10.323 1.00 81.06 83 ASN A CA 1
ATOM 673 C C . ASN A 1 83 ? 2.463 0.374 10.866 1.00 81.06 83 ASN A C 1
ATOM 675 O O . ASN A 1 83 ? 1.563 -0.458 10.945 1.00 81.06 83 ASN A O 1
ATOM 679 N N . GLN A 1 84 ? 3.711 0.093 11.243 1.00 73.19 84 GLN A N 1
ATOM 680 C CA . GLN A 1 84 ? 4.119 -1.223 11.750 1.00 73.19 84 GLN A CA 1
ATOM 681 C C . GLN A 1 84 ? 3.505 -1.573 13.114 1.00 73.19 84 GLN A C 1
ATOM 683 O O . GLN A 1 84 ? 3.422 -2.750 13.451 1.00 73.19 84 GLN A O 1
ATOM 688 N N . ASN A 1 85 ? 3.021 -0.578 13.863 1.00 69.94 85 ASN A N 1
ATOM 689 C CA . ASN A 1 85 ? 2.382 -0.779 15.166 1.00 69.94 85 ASN A CA 1
ATOM 690 C C . ASN A 1 85 ? 0.856 -0.907 15.058 1.00 69.94 85 ASN A C 1
ATOM 692 O O . ASN A 1 85 ? 0.176 -0.982 16.074 1.00 69.94 85 ASN A O 1
ATOM 696 N N . TRP A 1 86 ? 0.302 -0.928 13.843 1.00 66.62 86 TRP A N 1
ATOM 697 C CA . TRP A 1 86 ? -1.142 -0.912 13.630 1.00 66.62 86 TRP A CA 1
ATOM 698 C C . TRP A 1 86 ? -1.887 -2.054 14.333 1.00 66.62 86 TRP A C 1
ATOM 700 O O . TRP A 1 86 ? -2.913 -1.815 14.956 1.00 66.62 86 TRP A O 1
ATOM 710 N N . ALA A 1 87 ? -1.331 -3.270 14.332 1.00 58.97 87 ALA A N 1
ATOM 711 C CA . ALA A 1 87 ? -1.946 -4.418 15.002 1.00 58.97 87 ALA A CA 1
ATOM 712 C C . ALA A 1 87 ? -2.115 -4.225 16.524 1.00 58.97 87 ALA A C 1
ATOM 714 O O . ALA A 1 87 ? -2.984 -4.847 17.125 1.00 58.97 87 ALA A O 1
ATOM 715 N N . GLN A 1 88 ? -1.311 -3.353 17.146 1.00 60.12 88 GLN A N 1
ATOM 716 C CA . GLN A 1 88 ? -1.419 -3.012 18.570 1.00 60.12 88 GLN A CA 1
ATOM 717 C C . GLN A 1 88 ? -2.509 -1.967 18.848 1.00 60.12 88 GLN A C 1
ATOM 719 O O . GLN A 1 88 ? -2.895 -1.811 19.996 1.00 60.12 88 GLN A O 1
ATOM 724 N N . LEU A 1 89 ? -2.987 -1.250 17.824 1.00 55.78 89 LEU A N 1
ATOM 725 C CA . LEU A 1 89 ? -4.049 -0.239 17.936 1.00 55.78 89 LEU A CA 1
ATOM 726 C C . LEU A 1 89 ? -5.457 -0.839 17.796 1.00 55.78 89 LEU A C 1
ATOM 728 O O . LEU A 1 89 ? -6.444 -0.140 18.009 1.00 55.78 89 LEU A O 1
ATOM 732 N N . CYS A 1 90 ? -5.557 -2.108 17.396 1.00 54.69 90 CYS A N 1
ATOM 733 C CA . CYS A 1 90 ? -6.823 -2.826 17.225 1.00 54.69 90 CYS A CA 1
ATOM 734 C C . CYS A 1 90 ? -7.255 -3.619 18.477 1.00 54.69 90 CYS A C 1
ATOM 736 O O . CYS A 1 90 ? -8.256 -4.335 18.410 1.00 54.69 90 CYS A O 1
ATOM 738 N N . TYR A 1 91 ? -6.513 -3.494 19.583 1.00 46.31 91 TYR A N 1
ATOM 739 C CA . TYR A 1 91 ? -6.758 -4.096 20.900 1.00 46.31 91 TYR A CA 1
ATOM 740 C C . TYR A 1 91 ? -6.716 -3.020 21.986 1.00 46.31 91 TYR A C 1
ATOM 742 O O . TYR A 1 91 ? -7.407 -3.217 23.009 1.00 46.31 91 TYR A O 1
#

Radius of gyration: 14.51 Å; Cα contacts (8 Å, |Δi|>4): 65; chains: 1; bounding box: 42×22×38 Å

pLDDT: mean 79.73, std 15.34, range [44.69, 96.75]